Protein AF-A0A6G1S905-F1 (afdb_monomer)

Structure (mmCIF, N/CA/C/O backbone):
data_AF-A0A6G1S905-F1
#
_entry.id   AF-A0A6G1S905-F1
#
loop_
_atom_site.group_PDB
_atom_site.id
_atom_site.type_symbol
_atom_site.label_atom_id
_atom_site.label_alt_id
_atom_site.label_comp_id
_atom_site.label_asym_id
_atom_site.label_entity_id
_atom_site.label_seq_id
_atom_site.pdbx_PDB_ins_code
_atom_site.Cartn_x
_atom_site.Cartn_y
_atom_site.Cartn_z
_atom_site.occupancy
_atom_site.B_iso_or_equiv
_atom_site.auth_seq_id
_atom_site.auth_comp_id
_atom_site.auth_asym_id
_atom_site.auth_atom_id
_atom_site.pdbx_PDB_model_num
ATOM 1 N N . PHE A 1 1 ? -2.932 -5.541 2.400 1.00 97.94 1 PHE A N 1
ATOM 2 C CA . PHE A 1 1 ? -4.132 -4.763 2.769 1.00 97.94 1 PHE A CA 1
ATOM 3 C C . PHE A 1 1 ? -4.390 -4.949 4.250 1.00 97.94 1 PHE A C 1
ATOM 5 O O . PHE A 1 1 ? -4.422 -6.090 4.700 1.00 97.94 1 PHE A O 1
ATOM 12 N N . VAL A 1 2 ? -4.518 -3.856 4.992 1.00 98.56 2 VAL A N 1
ATOM 13 C CA . VAL A 1 2 ? -4.808 -3.850 6.430 1.00 98.56 2 VAL A CA 1
ATOM 14 C C . VAL A 1 2 ? -6.049 -2.990 6.653 1.00 98.56 2 VAL A C 1
ATOM 16 O O . VAL A 1 2 ? -6.089 -1.837 6.231 1.00 98.56 2 VAL A O 1
ATOM 19 N N . GLU A 1 3 ? -7.093 -3.571 7.242 1.00 98.75 3 GLU A N 1
ATOM 20 C CA . GLU A 1 3 ? -8.340 -2.846 7.512 1.00 98.75 3 GLU A CA 1
ATOM 21 C C . GLU A 1 3 ? -8.139 -1.809 8.626 1.00 98.75 3 GLU A C 1
ATOM 23 O O . GLU A 1 3 ? -7.194 -1.907 9.420 1.00 98.75 3 GLU A O 1
ATOM 28 N N . SER A 1 4 ? -9.027 -0.813 8.663 1.00 98.75 4 SER A N 1
ATOM 29 C CA . SER A 1 4 ? -9.019 0.203 9.714 1.00 98.75 4 SER A CA 1
ATOM 30 C C . SER A 1 4 ? -9.188 -0.424 11.105 1.00 98.75 4 SER A C 1
ATOM 32 O O . SER A 1 4 ? -9.909 -1.403 11.280 1.00 98.75 4 SER A O 1
ATOM 34 N N . GLN A 1 5 ? -8.552 0.145 12.124 1.00 98.56 5 GLN A N 1
ATOM 35 C CA . GLN A 1 5 ? -8.761 -0.249 13.521 1.00 98.56 5 GLN A CA 1
ATOM 36 C C . GLN A 1 5 ? -9.986 0.444 14.142 1.00 98.56 5 GLN A C 1
ATOM 38 O O . GLN A 1 5 ? -10.398 0.060 15.234 1.00 98.56 5 GLN A O 1
ATOM 43 N N . ASN A 1 6 ? -10.555 1.453 13.469 1.00 98.12 6 ASN A N 1
ATOM 44 C CA . ASN A 1 6 ? -11.699 2.229 13.949 1.00 98.12 6 ASN A CA 1
ATOM 45 C C . ASN A 1 6 ? -13.041 1.716 13.383 1.00 98.12 6 ASN A C 1
ATOM 47 O O . ASN A 1 6 ? -13.730 0.949 14.052 1.00 98.12 6 ASN A O 1
ATOM 51 N N . ASP A 1 7 ? -13.421 2.098 12.159 1.00 98.12 7 ASP A N 1
ATOM 52 C CA . ASP A 1 7 ? -14.642 1.629 11.485 1.00 98.12 7 ASP A CA 1
ATOM 53 C C . ASP A 1 7 ? -14.338 1.299 10.009 1.00 98.12 7 ASP A C 1
ATOM 55 O O . ASP A 1 7 ? -14.577 2.125 9.125 1.00 98.12 7 ASP A O 1
ATOM 59 N N . PRO A 1 8 ? -13.835 0.085 9.694 1.00 98.12 8 PRO A N 1
ATOM 60 C CA . PRO A 1 8 ? -13.488 -0.322 8.327 1.00 98.12 8 PRO A CA 1
ATOM 61 C C . PRO A 1 8 ? -14.580 -0.081 7.287 1.00 98.1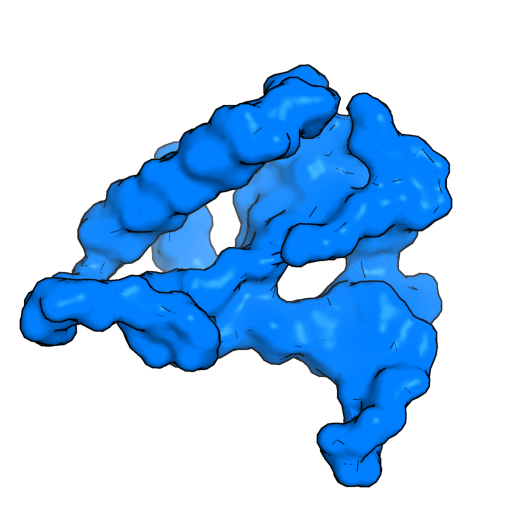2 8 PRO A C 1
ATOM 63 O O . PRO A 1 8 ? -14.274 0.172 6.124 1.00 98.12 8 PRO A O 1
ATOM 66 N N . ALA A 1 9 ? -15.853 -0.177 7.680 1.00 98.06 9 ALA A N 1
ATOM 67 C CA . ALA A 1 9 ? -16.972 -0.027 6.761 1.00 98.06 9 ALA A CA 1
ATOM 68 C C . ALA A 1 9 ? -17.172 1.426 6.307 1.00 98.06 9 ALA A C 1
ATOM 70 O O . ALA A 1 9 ? -17.716 1.640 5.226 1.00 98.06 9 ALA A O 1
ATOM 71 N N . LYS A 1 10 ? -16.726 2.414 7.094 1.00 98.06 10 LYS A N 1
ATOM 72 C CA . LYS A 1 10 ? -16.890 3.848 6.794 1.00 98.06 10 LYS A CA 1
ATOM 73 C C . LYS A 1 10 ? -15.577 4.569 6.522 1.00 98.06 10 LYS A C 1
ATOM 75 O O . LYS A 1 10 ? -15.567 5.543 5.773 1.00 98.06 10 LYS A O 1
ATOM 80 N N . ASP A 1 11 ? -14.491 4.092 7.112 1.00 98.75 11 ASP A N 1
ATOM 81 C CA . ASP A 1 11 ? -13.173 4.695 6.983 1.00 98.75 11 ASP A CA 1
ATOM 82 C C . ASP A 1 11 ? -12.647 4.566 5.542 1.00 98.75 11 ASP A C 1
ATOM 84 O O . ASP A 1 11 ? -12.963 3.597 4.839 1.00 98.75 11 ASP A O 1
ATOM 88 N N . PRO A 1 12 ? -11.855 5.534 5.058 1.00 98.81 12 PRO A N 1
ATOM 89 C CA . PRO A 1 12 ? -11.406 5.563 3.672 1.00 98.81 12 PRO A CA 1
ATOM 90 C C . PRO A 1 12 ? -10.544 4.356 3.299 1.00 98.81 12 PRO A C 1
ATOM 92 O O . PRO A 1 12 ? -9.893 3.746 4.149 1.00 98.81 12 PRO A O 1
ATOM 95 N N . VAL A 1 13 ? -10.495 4.042 2.005 1.00 98.88 13 VAL A N 1
ATOM 96 C CA . VAL A 1 13 ? -9.433 3.213 1.429 1.00 98.88 13 VAL A CA 1
ATOM 97 C C . VAL A 1 13 ? -8.285 4.125 1.019 1.00 98.88 13 VAL A C 1
ATOM 99 O O . VAL A 1 13 ? -8.480 5.096 0.290 1.00 98.88 13 VAL A O 1
ATOM 102 N N . VAL A 1 14 ? -7.079 3.804 1.469 1.00 98.81 14 VAL A N 1
ATOM 103 C CA . VAL A 1 14 ? -5.852 4.523 1.123 1.00 98.81 14 VAL A CA 1
ATOM 104 C C . VAL A 1 14 ? -4.938 3.560 0.377 1.00 98.81 14 VAL A C 1
ATOM 106 O O . VAL A 1 14 ? -4.507 2.559 0.946 1.00 98.81 14 VAL A O 1
ATOM 109 N N . LEU A 1 15 ? -4.661 3.833 -0.897 1.00 98.81 15 LEU A N 1
ATOM 110 C CA . LEU A 1 15 ? -3.598 3.150 -1.638 1.00 98.81 15 LEU A CA 1
ATOM 111 C C . LEU A 1 15 ? -2.260 3.774 -1.244 1.00 98.81 15 LEU A C 1
ATOM 113 O O . LEU A 1 15 ? -2.140 4.988 -1.337 1.00 98.81 15 LEU A O 1
ATOM 117 N N . TRP A 1 16 ? -1.279 2.952 -0.876 1.00 98.88 16 TRP A N 1
ATOM 118 C CA . TRP A 1 16 ? 0.098 3.368 -0.618 1.00 98.88 16 TRP A CA 1
ATOM 119 C C . TRP A 1 16 ? 1.064 2.733 -1.622 1.00 98.88 16 TRP A C 1
ATOM 121 O O . TRP A 1 16 ? 1.082 1.504 -1.774 1.00 98.88 16 TRP A O 1
ATOM 131 N N . LEU A 1 17 ? 1.881 3.576 -2.260 1.00 98.62 17 LEU A N 1
ATOM 132 C CA . LEU A 1 17 ? 2.969 3.187 -3.160 1.00 98.62 17 LEU A CA 1
ATOM 133 C C . LEU A 1 17 ? 4.309 3.770 -2.684 1.00 98.62 17 LEU A C 1
ATOM 135 O O . LEU A 1 17 ? 4.457 4.989 -2.600 1.00 98.62 17 LEU A O 1
ATOM 139 N N . ASN A 1 18 ? 5.309 2.924 -2.437 1.00 98.69 18 ASN A N 1
ATOM 140 C CA . ASN A 1 18 ? 6.701 3.381 -2.387 1.00 98.69 18 ASN A CA 1
ATOM 141 C C . ASN A 1 18 ? 7.237 3.596 -3.821 1.00 98.69 18 ASN A C 1
ATOM 143 O O . ASN A 1 18 ? 6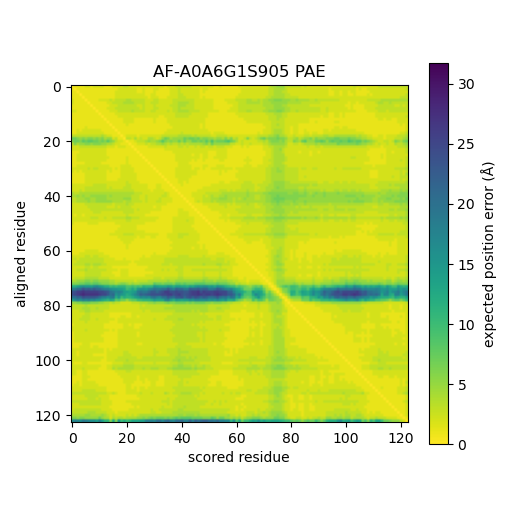.671 3.108 -4.800 1.00 98.69 18 ASN A O 1
ATOM 147 N N . GLY A 1 19 ? 8.310 4.380 -3.945 1.00 96.56 19 GLY A N 1
ATOM 148 C CA . GLY A 1 19 ? 8.899 4.774 -5.227 1.00 96.56 19 GLY A CA 1
ATOM 149 C C . GLY A 1 19 ? 10.023 3.854 -5.725 1.00 96.56 19 GLY A C 1
ATOM 150 O O . GLY A 1 19 ? 9.841 2.660 -5.944 1.00 96.56 19 GLY A O 1
ATOM 151 N N . GLY A 1 20 ? 11.208 4.435 -5.939 1.00 95.50 20 GLY A N 1
ATOM 152 C CA . GLY A 1 20 ? 12.400 3.756 -6.459 1.00 95.50 20 GLY A CA 1
ATOM 153 C C . GLY A 1 20 ? 12.949 4.449 -7.714 1.00 95.50 20 GLY A C 1
ATOM 154 O O . GLY A 1 20 ? 13.815 5.311 -7.558 1.00 95.50 20 GLY A O 1
ATOM 155 N N . PRO A 1 21 ? 12.453 4.151 -8.931 1.00 90.25 21 PRO A N 1
ATOM 156 C CA . PRO A 1 21 ? 11.438 3.147 -9.264 1.00 90.25 21 PRO A CA 1
ATOM 157 C C . PRO A 1 21 ? 11.900 1.716 -8.950 1.00 90.25 21 PRO A C 1
ATOM 159 O O . PRO A 1 21 ? 13.073 1.394 -9.122 1.00 90.25 21 PRO A O 1
ATOM 162 N N . GLY A 1 22 ? 10.986 0.864 -8.474 1.00 92.38 22 GLY A N 1
ATOM 163 C CA . GLY A 1 22 ? 11.271 -0.548 -8.188 1.00 92.38 22 GLY A CA 1
ATOM 164 C C . GLY A 1 22 ? 11.409 -0.931 -6.705 1.00 92.38 22 GLY A C 1
ATOM 165 O O . GLY A 1 22 ? 11.796 -2.062 -6.408 1.00 92.38 22 GLY A O 1
ATOM 166 N N . CYS A 1 23 ? 11.112 -0.025 -5.768 1.00 96.19 23 CYS A N 1
ATOM 167 C CA . CYS A 1 23 ? 11.124 -0.330 -4.335 1.00 96.19 23 CYS A CA 1
ATOM 168 C C . CYS A 1 23 ? 9.771 -0.888 -3.875 1.00 96.19 23 CYS A C 1
ATOM 170 O O . CYS A 1 23 ? 8.712 -0.450 -4.315 1.00 96.19 23 CYS A O 1
ATOM 172 N N . SER A 1 24 ? 9.804 -1.852 -2.957 1.00 98.31 24 SER A N 1
ATOM 173 C CA . SER A 1 24 ? 8.596 -2.492 -2.438 1.00 98.31 24 SER A CA 1
ATOM 174 C C . SER A 1 24 ? 7.800 -1.584 -1.505 1.00 98.31 24 SER A C 1
ATOM 176 O O . SER A 1 24 ? 8.342 -1.019 -0.559 1.00 98.31 24 SER A O 1
ATOM 178 N N . SER A 1 25 ? 6.479 -1.553 -1.697 1.00 98.69 25 SER A N 1
ATOM 179 C CA . SER A 1 25 ? 5.548 -0.910 -0.763 1.00 98.69 25 SER A CA 1
ATOM 180 C C . SER A 1 25 ? 5.395 -1.646 0.573 1.00 98.69 25 SER A C 1
ATOM 182 O O . SER A 1 25 ? 4.734 -1.145 1.482 1.00 98.69 25 SER A O 1
ATOM 184 N N . LEU A 1 26 ? 5.975 -2.844 0.718 1.00 98.56 26 LEU A N 1
ATOM 185 C CA . LEU A 1 26 ? 6.078 -3.506 2.018 1.00 98.56 26 LEU A CA 1
ATOM 186 C C . LEU A 1 26 ? 7.113 -2.836 2.923 1.00 98.56 26 LEU A C 1
ATOM 188 O O . LEU A 1 26 ? 7.027 -3.024 4.134 1.00 98.56 26 LEU A O 1
ATOM 192 N N . ASP A 1 27 ? 8.022 -2.027 2.375 1.00 98.12 27 ASP A N 1
ATOM 193 C CA . ASP A 1 27 ? 8.857 -1.149 3.196 1.00 98.12 27 ASP A CA 1
ATOM 194 C C . ASP A 1 27 ? 7.957 -0.177 3.977 1.00 98.12 27 ASP A C 1
ATOM 196 O O . ASP A 1 27 ? 7.908 -0.232 5.206 1.00 98.12 27 ASP A O 1
ATOM 200 N N . GLY A 1 28 ? 7.052 0.528 3.288 1.00 98.50 28 GLY A N 1
ATOM 201 C CA . GLY A 1 28 ? 6.048 1.372 3.939 1.00 98.50 28 GLY A CA 1
ATOM 202 C C . GLY A 1 28 ? 5.158 0.652 4.955 1.00 98.50 28 GLY A C 1
ATOM 203 O O . GLY A 1 28 ? 4.742 1.238 5.959 1.00 98.50 28 GLY A O 1
ATOM 204 N N . LEU A 1 29 ? 4.889 -0.641 4.752 1.00 98.69 29 LEU A N 1
ATOM 205 C CA . LEU A 1 29 ? 4.156 -1.454 5.724 1.00 98.69 29 LEU A CA 1
ATOM 206 C C . LEU A 1 29 ? 4.990 -1.741 6.982 1.00 98.69 29 LEU A C 1
ATOM 208 O O . LEU A 1 29 ? 4.466 -1.627 8.088 1.00 98.69 29 LEU A O 1
ATOM 212 N N . PHE A 1 30 ? 6.244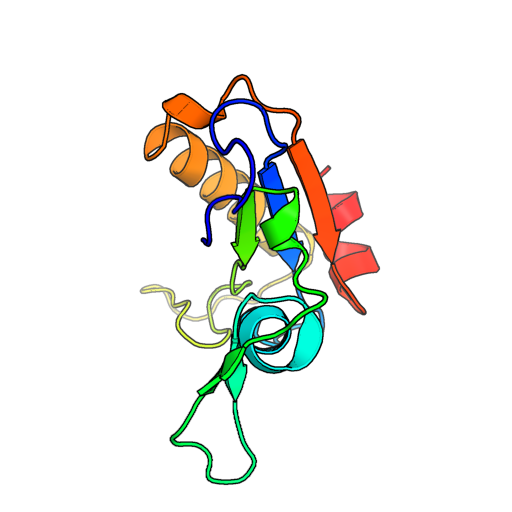 -2.159 6.831 1.00 98.50 30 PHE A N 1
ATOM 213 C CA . PHE A 1 30 ? 7.033 -2.738 7.922 1.00 98.50 30 PHE A CA 1
ATOM 214 C C . PHE A 1 30 ? 8.037 -1.784 8.568 1.00 98.50 30 PHE A C 1
ATOM 216 O O . PHE A 1 30 ? 8.580 -2.116 9.624 1.00 98.50 30 PHE A O 1
ATOM 223 N N . THR A 1 31 ? 8.298 -0.624 7.976 1.00 97.69 31 THR A N 1
ATOM 224 C CA . THR A 1 31 ? 9.287 0.336 8.488 1.00 97.69 31 THR A CA 1
ATOM 225 C C . THR A 1 31 ? 8.703 1.737 8.671 1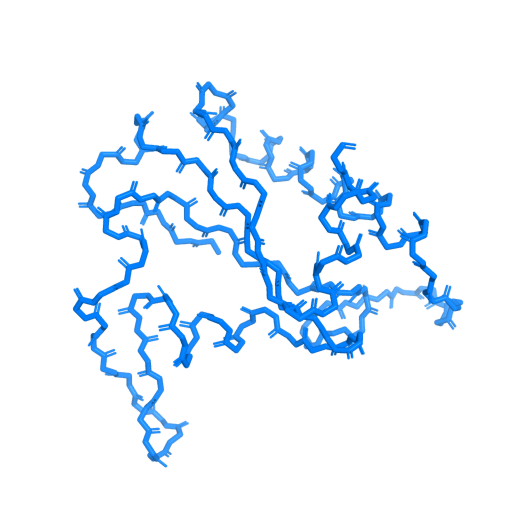.00 97.69 31 THR A C 1
ATOM 227 O O . THR A 1 31 ? 9.201 2.489 9.506 1.00 97.69 31 THR A O 1
ATOM 230 N N . GLU A 1 32 ? 7.580 2.052 8.015 1.00 98.38 32 GLU A N 1
ATOM 231 C CA . GLU A 1 32 ? 6.972 3.387 8.047 1.00 98.38 32 GLU A CA 1
ATOM 232 C C . GLU A 1 32 ? 5.611 3.407 8.777 1.00 98.38 32 GLU A C 1
ATOM 234 O O . GLU A 1 32 ? 5.546 3.558 10.001 1.00 98.38 32 GLU A O 1
ATOM 239 N N . LEU A 1 33 ? 4.505 3.248 8.040 1.00 98.69 33 LEU A N 1
ATOM 240 C CA . LEU A 1 33 ? 3.144 3.612 8.463 1.00 98.69 33 LEU A CA 1
ATOM 241 C C . LEU A 1 33 ? 2.204 2.425 8.704 1.00 98.69 33 LEU A C 1
ATOM 243 O O . LEU A 1 33 ? 1.051 2.616 9.113 1.00 98.69 33 LEU A O 1
ATOM 247 N N . GLY A 1 34 ? 2.657 1.194 8.473 1.00 98.69 34 GLY A N 1
ATOM 248 C CA . GLY A 1 34 ? 1.864 0.002 8.764 1.00 98.69 34 GLY A CA 1
ATOM 249 C C . GLY A 1 34 ? 1.684 -0.281 10.263 1.00 98.69 34 GLY A C 1
ATOM 250 O O . GLY A 1 34 ? 2.334 0.345 11.102 1.00 98.69 34 GLY A O 1
ATOM 251 N N . PRO A 1 35 ? 0.763 -1.197 10.620 1.00 98.56 35 PRO A N 1
ATOM 252 C CA . PRO A 1 35 ? 0.378 -1.479 12.009 1.00 98.56 35 PRO A CA 1
ATOM 253 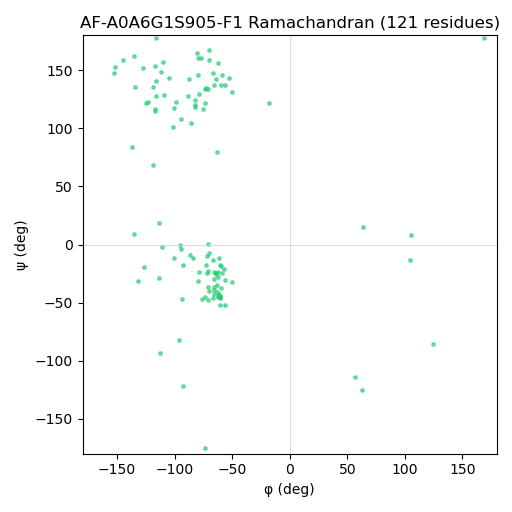C C . PRO A 1 35 ? 1.494 -2.095 12.846 1.00 98.56 35 PRO A C 1
ATOM 255 O O . PRO A 1 35 ? 1.471 -1.993 14.072 1.00 98.56 35 PRO A O 1
ATOM 258 N N . PHE A 1 36 ? 2.456 -2.743 12.192 1.00 98.44 36 PHE A N 1
ATOM 259 C CA . PHE A 1 36 ? 3.561 -3.424 12.838 1.00 98.44 36 PHE A CA 1
ATOM 260 C C . PHE A 1 36 ? 4.865 -3.076 12.141 1.00 98.44 36 PHE A C 1
ATOM 262 O O . PHE A 1 36 ? 4.930 -3.122 10.916 1.00 98.44 36 PHE A O 1
ATOM 269 N N . GLN A 1 37 ? 5.896 -2.792 12.929 1.00 98.19 37 GLN A N 1
ATOM 270 C CA . GLN A 1 37 ? 7.247 -2.574 12.434 1.00 98.19 37 GLN A CA 1
ATOM 271 C C . GLN A 1 37 ? 8.138 -3.774 12.735 1.00 98.19 37 GLN A C 1
ATOM 273 O O . GLN A 1 37 ? 8.019 -4.384 13.801 1.00 98.19 37 GLN A O 1
ATOM 278 N N . VAL A 1 38 ? 9.037 -4.099 11.809 1.00 97.88 38 VAL A N 1
ATOM 279 C CA . VAL A 1 38 ? 10.061 -5.131 12.017 1.00 97.88 38 VAL A CA 1
ATOM 280 C C . VAL A 1 38 ? 11.103 -4.617 13.014 1.00 97.88 38 VAL A C 1
ATOM 282 O O . VAL A 1 38 ? 11.545 -3.473 12.931 1.00 97.88 38 VAL A O 1
ATOM 285 N N . ASN A 1 39 ? 11.463 -5.447 13.993 1.00 97.88 39 ASN A N 1
ATOM 286 C CA . ASN A 1 39 ? 12.546 -5.154 14.931 1.00 97.88 39 ASN A CA 1
ATOM 287 C C . ASN A 1 39 ? 13.919 -5.462 14.314 1.00 97.88 39 ASN A C 1
ATOM 289 O O . ASN A 1 39 ? 14.024 -6.218 13.350 1.00 97.88 39 ASN A O 1
ATOM 293 N N . ASP A 1 40 ? 14.985 -4.950 14.933 1.00 96.56 40 ASP A N 1
ATOM 294 C CA . ASP A 1 40 ? 16.375 -5.118 14.472 1.00 96.56 40 ASP A CA 1
ATOM 295 C C . ASP A 1 40 ? 16.817 -6.588 14.340 1.00 96.56 40 ASP A C 1
ATOM 297 O O . ASP A 1 40 ? 17.765 -6.899 13.621 1.00 96.56 40 ASP A O 1
ATOM 301 N N . ASP A 1 41 ? 16.132 -7.516 15.017 1.00 97.12 41 ASP A N 1
ATOM 302 C CA . ASP A 1 41 ? 16.384 -8.955 14.901 1.00 97.12 41 ASP A CA 1
ATOM 303 C C . ASP A 1 41 ? 15.916 -9.566 13.566 1.00 97.12 41 ASP A C 1
ATOM 305 O O . ASP A 1 41 ? 16.219 -10.732 13.291 1.00 97.12 41 ASP A O 1
ATOM 309 N N . GLY A 1 42 ? 15.167 -8.805 12.756 1.00 96.31 42 GLY A N 1
ATOM 310 C CA . GLY A 1 42 ? 14.583 -9.229 11.484 1.00 96.31 42 GLY A CA 1
ATOM 311 C C . GLY A 1 42 ? 13.554 -10.357 11.611 1.00 96.31 42 GLY A C 1
ATOM 312 O O . GLY A 1 42 ? 13.252 -11.024 10.623 1.00 96.31 42 GLY A O 1
ATOM 313 N N . LYS A 1 43 ? 13.063 -10.634 12.825 1.00 96.75 43 LYS A N 1
ATOM 314 C CA . LYS A 1 43 ? 12.249 -11.817 13.154 1.00 96.75 43 LYS A CA 1
ATOM 315 C C . LYS A 1 43 ? 10.992 -11.482 13.938 1.00 96.75 43 LYS A C 1
ATOM 317 O O . LYS A 1 43 ? 10.000 -12.199 13.814 1.00 96.75 43 LYS A O 1
ATOM 322 N N . THR A 1 44 ? 11.030 -10.446 14.767 1.00 98.06 44 THR A N 1
ATOM 323 C CA . THR A 1 44 ? 9.901 -10.035 15.598 1.00 98.06 44 THR A CA 1
ATOM 324 C C . THR A 1 44 ? 9.303 -8.722 15.114 1.00 98.06 44 THR A C 1
ATOM 326 O O . THR A 1 44 ? 9.941 -7.931 14.419 1.00 98.06 44 THR A O 1
ATOM 329 N N . LEU A 1 45 ? 8.038 -8.510 15.478 1.00 98.31 45 LEU A N 1
ATOM 330 C CA . LEU A 1 45 ? 7.277 -7.318 15.137 1.00 98.31 45 LEU A CA 1
ATOM 331 C C . LEU A 1 45 ? 6.905 -6.554 16.408 1.00 98.31 45 LEU A C 1
ATOM 333 O O . LEU A 1 45 ? 6.518 -7.162 17.409 1.00 98.31 45 LEU A O 1
ATOM 337 N N . LYS A 1 46 ? 6.964 -5.224 16.351 1.00 97.94 46 LYS A N 1
ATOM 338 C CA . LYS A 1 46 ? 6.418 -4.322 17.375 1.00 97.94 46 LYS A CA 1
ATOM 339 C C . LYS A 1 46 ? 5.221 -3.555 16.826 1.00 97.94 46 LYS A C 1
ATOM 341 O O . LYS A 1 46 ? 5.162 -3.266 15.635 1.00 97.94 46 LYS A O 1
ATOM 346 N N . LEU A 1 47 ? 4.265 -3.224 17.690 1.00 98.38 47 LEU A N 1
ATOM 347 C CA . LEU A 1 47 ? 3.117 -2.399 17.316 1.00 98.38 47 LEU A CA 1
ATOM 348 C C . LEU A 1 47 ? 3.578 -0.976 16.964 1.00 98.38 47 LEU A C 1
ATOM 350 O O . LEU A 1 47 ? 4.386 -0.392 17.683 1.00 98.38 47 LEU A O 1
ATOM 354 N N . ASN A 1 48 ? 3.026 -0.410 15.892 1.00 98.44 48 ASN A N 1
ATOM 355 C CA . ASN A 1 48 ? 3.196 0.995 15.540 1.00 98.4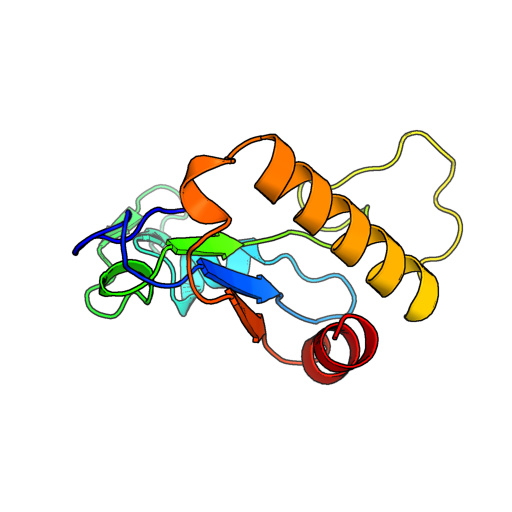4 48 ASN A CA 1
ATOM 356 C C . ASN A 1 48 ? 2.031 1.827 16.098 1.00 98.44 48 ASN A C 1
ATOM 358 O O . ASN A 1 48 ? 0.907 1.785 15.587 1.00 98.44 48 ASN A O 1
ATOM 362 N N . GLU A 1 49 ? 2.298 2.624 17.133 1.00 98.19 49 GLU A N 1
ATOM 363 C CA . GLU A 1 49 ? 1.290 3.497 17.747 1.00 98.19 49 GLU A CA 1
ATOM 364 C C . GLU A 1 49 ? 0.809 4.626 16.820 1.00 98.19 49 GLU A C 1
ATOM 366 O O . GLU A 1 49 ? -0.233 5.226 17.085 1.00 98.19 49 GLU A O 1
ATOM 371 N N . PHE A 1 50 ? 1.498 4.883 15.711 1.00 98.19 50 PHE A N 1
ATOM 372 C CA . PHE A 1 50 ? 1.159 5.932 14.747 1.00 98.19 50 PHE A CA 1
ATOM 373 C C . PHE A 1 50 ? 0.726 5.370 13.392 1.00 98.19 50 PHE A C 1
ATOM 375 O O . PHE A 1 50 ? 0.723 6.092 12.395 1.00 98.19 50 PHE A O 1
ATOM 382 N N . SER A 1 51 ? 0.348 4.089 13.340 1.00 98.69 51 SER A N 1
ATOM 383 C CA . SER A 1 51 ? -0.056 3.481 12.078 1.00 98.69 51 SER A CA 1
ATOM 384 C C . SER A 1 51 ? -1.250 4.192 11.451 1.00 98.69 51 SER A C 1
ATOM 386 O O . SER A 1 51 ? -2.255 4.476 12.108 1.00 98.69 51 SER A O 1
ATOM 388 N N . TRP A 1 52 ? -1.172 4.398 10.139 1.00 98.75 52 TRP A N 1
ATOM 389 C CA . TRP A 1 52 ? -2.255 4.991 9.362 1.00 98.75 52 TRP A CA 1
ATOM 390 C C . TRP A 1 52 ? -3.512 4.128 9.359 1.00 98.75 52 TRP A C 1
ATOM 392 O O . TRP A 1 52 ? -4.618 4.660 9.259 1.00 98.75 52 TRP A O 1
ATOM 402 N N . ASN A 1 53 ? -3.379 2.809 9.556 1.00 98.75 53 ASN A N 1
ATOM 403 C CA . ASN A 1 53 ? -4.552 1.950 9.627 1.00 98.75 53 ASN A CA 1
ATOM 404 C C . ASN A 1 53 ? -5.375 2.159 10.909 1.00 98.75 53 ASN A C 1
ATOM 406 O O . ASN A 1 53 ? -6.409 1.528 11.067 1.00 98.75 53 ASN A O 1
ATOM 410 N N . LYS A 1 54 ? -4.986 3.065 11.815 1.00 98.75 54 LYS A N 1
ATOM 411 C CA . LYS A 1 54 ? -5.865 3.492 12.911 1.00 98.75 54 LYS A CA 1
ATOM 412 C C . LYS A 1 54 ? -7.143 4.181 12.424 1.00 98.75 54 LYS A C 1
ATOM 414 O O . LYS A 1 54 ? -8.140 4.127 13.133 1.00 98.75 54 LYS A O 1
ATOM 419 N N . LEU A 1 55 ? -7.110 4.818 11.249 1.00 98.56 55 LEU A N 1
ATOM 420 C CA . LEU A 1 55 ? -8.218 5.621 10.710 1.00 98.56 55 LEU A CA 1
ATOM 421 C C . LEU A 1 55 ? -8.502 5.347 9.222 1.00 98.56 55 LEU A C 1
ATOM 423 O O . LEU A 1 55 ? -9.252 6.091 8.594 1.00 98.56 55 LEU A O 1
ATOM 427 N N . ALA A 1 56 ? -7.881 4.324 8.631 1.00 98.81 56 ALA A N 1
ATOM 428 C CA . ALA A 1 56 ? -8.009 4.019 7.211 1.00 98.81 56 ALA A CA 1
ATOM 429 C C . ALA A 1 56 ? -7.809 2.531 6.912 1.00 98.81 56 ALA A C 1
ATOM 431 O O . ALA A 1 56 ? -7.070 1.820 7.588 1.00 98.81 56 ALA A O 1
ATOM 432 N N . ASN A 1 57 ? -8.425 2.070 5.832 1.00 98.88 57 ASN A N 1
ATOM 433 C CA . ASN A 1 57 ? -8.143 0.784 5.219 1.00 98.88 57 ASN A CA 1
ATOM 434 C C . ASN A 1 57 ? -6.960 0.949 4.249 1.00 98.88 57 ASN A C 1
ATOM 436 O O . ASN A 1 57 ? -7.129 1.508 3.166 1.00 98.88 57 ASN A O 1
ATOM 440 N N . VAL A 1 58 ? -5.762 0.486 4.613 1.00 98.88 58 VAL A N 1
ATOM 441 C CA . VAL A 1 58 ? -4.537 0.768 3.842 1.00 98.88 58 VAL A CA 1
ATOM 442 C C . VAL A 1 58 ? -4.171 -0.400 2.922 1.00 98.88 58 VAL A C 1
ATOM 444 O O . VAL A 1 58 ? -3.964 -1.544 3.350 1.00 98.88 58 VAL A O 1
ATOM 447 N N . LEU A 1 59 ? -4.081 -0.116 1.625 1.00 98.81 59 LEU A N 1
ATOM 448 C CA . LEU A 1 59 ? -3.639 -1.026 0.577 1.00 98.81 59 LEU A CA 1
ATOM 449 C C . LEU A 1 59 ? -2.190 -0.709 0.195 1.00 98.81 59 LEU A C 1
ATOM 451 O O . LEU A 1 59 ? -1.939 0.207 -0.574 1.00 98.81 59 LEU A O 1
ATOM 455 N N . PHE A 1 60 ? -1.253 -1.505 0.700 1.00 98.81 60 PHE A N 1
ATOM 456 C CA . PHE A 1 60 ? 0.135 -1.518 0.235 1.00 98.81 60 PHE A CA 1
ATOM 457 C C . PHE A 1 60 ? 0.226 -2.387 -1.020 1.00 98.81 60 PHE A C 1
ATOM 459 O O . PHE A 1 6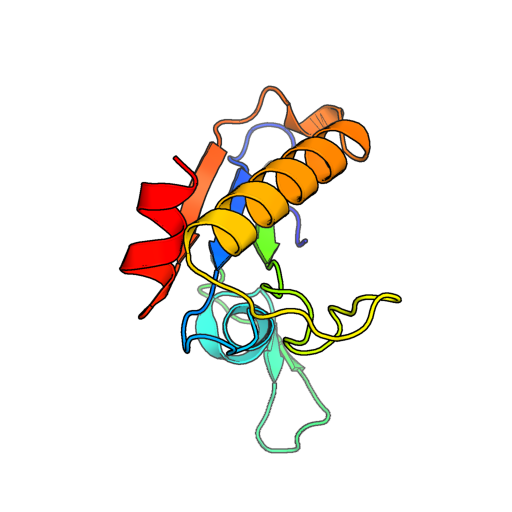0 ? -0.104 -3.577 -0.953 1.00 98.81 60 PHE A O 1
ATOM 466 N N . LEU A 1 61 ? 0.624 -1.797 -2.147 1.00 98.69 61 LEU A N 1
ATOM 467 C CA . LEU A 1 61 ? 0.743 -2.487 -3.432 1.00 98.69 61 LEU A CA 1
ATOM 468 C C . LEU A 1 61 ? 2.202 -2.482 -3.894 1.00 98.69 61 LEU A C 1
ATOM 470 O O . LEU A 1 61 ? 2.763 -1.421 -4.150 1.00 98.69 61 LEU A O 1
ATOM 474 N N . GLU A 1 62 ? 2.817 -3.658 -4.004 1.00 98.38 62 GLU A N 1
ATOM 475 C CA . GLU A 1 62 ? 4.137 -3.802 -4.627 1.00 98.38 62 GLU A CA 1
ATOM 476 C C . GLU A 1 62 ? 3.993 -3.686 -6.148 1.00 98.38 62 GLU A C 1
ATOM 478 O O . GLU A 1 62 ? 3.298 -4.490 -6.771 1.00 98.38 62 GLU A O 1
ATOM 483 N N . SER A 1 63 ? 4.602 -2.662 -6.737 1.00 96.75 63 SER A N 1
ATOM 484 C CA . SER A 1 63 ? 4.452 -2.316 -8.151 1.00 96.75 63 SER A CA 1
ATOM 485 C C . SER A 1 63 ? 5.705 -1.602 -8.664 1.00 96.75 63 SER A C 1
ATOM 487 O O . SER A 1 63 ? 6.320 -0.871 -7.881 1.00 96.75 63 SER A O 1
ATOM 489 N N . PRO A 1 64 ? 6.086 -1.768 -9.946 1.00 95.44 64 PRO A N 1
ATOM 490 C CA . PRO A 1 64 ? 5.468 -2.634 -10.968 1.00 95.44 64 PRO A CA 1
ATOM 491 C C . PRO A 1 64 ? 5.753 -4.132 -10.753 1.00 95.44 64 PRO A C 1
ATOM 493 O O . PRO A 1 64 ? 6.341 -4.532 -9.743 1.00 95.44 64 PRO A O 1
ATOM 496 N N . ALA A 1 65 ? 5.324 -4.989 -11.689 1.00 93.94 65 ALA A N 1
ATOM 497 C CA . ALA A 1 65 ? 5.746 -6.390 -11.699 1.00 93.94 65 ALA A CA 1
ATOM 498 C C . ALA A 1 65 ? 7.283 -6.472 -11.597 1.00 93.94 65 ALA A C 1
ATOM 500 O O . ALA A 1 65 ? 7.987 -5.742 -12.294 1.00 93.94 65 ALA A O 1
ATOM 501 N N . GLY A 1 66 ? 7.787 -7.313 -10.689 1.00 92.31 66 GLY A N 1
ATOM 502 C CA . GLY A 1 66 ? 9.213 -7.472 -10.354 1.00 92.31 66 GLY A CA 1
ATOM 503 C C . GLY A 1 66 ? 9.653 -6.853 -9.061 1.00 92.31 66 GLY A C 1
ATOM 504 O O . GLY A 1 66 ? 10.721 -7.189 -8.551 1.00 92.31 66 GLY A O 1
ATOM 505 N N . VAL A 1 67 ? 8.807 -6.007 -8.496 1.00 95.69 67 VAL A N 1
ATOM 506 C CA . VAL A 1 67 ? 9.026 -5.452 -7.176 1.00 95.69 67 VAL A CA 1
ATOM 507 C C . VAL A 1 67 ? 8.555 -6.438 -6.115 1.00 95.69 67 VAL A C 1
ATOM 509 O O . VAL A 1 67 ? 7.378 -6.795 -6.062 1.00 95.69 67 VAL A O 1
ATOM 512 N N . GLY A 1 68 ? 9.483 -6.853 -5.251 1.00 96.62 68 GLY A N 1
ATOM 513 C CA . GLY A 1 68 ? 9.203 -7.727 -4.113 1.00 96.62 68 GLY A CA 1
ATOM 514 C C . GLY A 1 68 ? 8.555 -9.045 -4.531 1.00 96.62 68 GLY A C 1
ATOM 515 O O . GLY A 1 68 ? 9.199 -9.860 -5.192 1.00 96.62 68 GLY A O 1
ATOM 516 N N . TYR A 1 69 ? 7.297 -9.267 -4.143 1.00 97.12 69 TYR A N 1
ATOM 517 C CA . TYR A 1 69 ? 6.560 -10.485 -4.497 1.00 97.12 69 TYR A CA 1
ATOM 518 C C . TYR A 1 69 ? 5.689 -10.357 -5.756 1.00 97.12 69 TYR A C 1
ATOM 520 O O . TYR A 1 69 ? 5.092 -11.351 -6.183 1.00 97.12 69 TYR A O 1
ATOM 528 N N . SER A 1 70 ? 5.606 -9.177 -6.373 1.00 95.69 70 SER A N 1
ATOM 529 C CA . SER A 1 70 ? 4.915 -8.997 -7.652 1.00 95.69 70 SER A CA 1
ATOM 530 C C . SER A 1 70 ? 5.739 -9.594 -8.794 1.00 95.69 70 SER A C 1
ATOM 532 O O . SER A 1 70 ? 6.938 -9.355 -8.897 1.00 95.69 70 SER A O 1
ATOM 534 N N . TYR A 1 71 ? 5.107 -10.361 -9.686 1.00 93.25 71 TYR A N 1
ATOM 535 C CA . TYR A 1 71 ? 5.790 -11.036 -10.794 1.00 93.25 71 TYR A CA 1
ATOM 536 C C . TYR A 1 71 ? 4.921 -11.099 -12.054 1.00 93.25 71 TYR A C 1
ATOM 538 O O . TYR A 1 71 ? 3.693 -11.045 -11.986 1.00 93.25 71 TYR A O 1
ATOM 546 N N . THR A 1 72 ? 5.571 -11.272 -13.204 1.00 89.38 72 THR A N 1
ATOM 547 C CA . THR A 1 72 ? 4.932 -11.556 -14.493 1.00 89.38 72 THR A CA 1
ATOM 548 C C . THR A 1 72 ? 5.365 -12.930 -15.009 1.00 89.38 72 THR A C 1
ATOM 550 O O . THR A 1 72 ? 6.418 -13.444 -14.634 1.00 89.38 72 THR A O 1
ATOM 553 N N . LYS A 1 73 ? 4.512 -13.559 -15.825 1.00 87.94 73 LYS A N 1
ATOM 554 C CA . LYS A 1 73 ? 4.826 -14.815 -16.532 1.00 87.94 73 LYS A CA 1
ATOM 555 C C . LYS A 1 73 ? 5.396 -14.581 -17.927 1.00 87.94 73 LYS A C 1
ATOM 557 O O . LYS A 1 73 ? 5.927 -15.518 -18.514 1.00 87.94 73 LYS A O 1
ATOM 562 N N . ASN A 1 74 ? 5.214 -13.377 -18.459 1.00 81.25 74 ASN A N 1
ATOM 563 C CA . ASN A 1 74 ? 5.823 -12.984 -19.718 1.00 81.25 74 ASN A CA 1
ATOM 564 C C . ASN A 1 74 ? 7.283 -12.611 -19.449 1.00 81.25 74 ASN A C 1
ATOM 566 O O . ASN A 1 74 ? 7.642 -12.321 -18.303 1.00 81.25 74 ASN A O 1
ATOM 570 N N . ASP A 1 75 ? 8.112 -12.605 -20.492 1.00 70.94 75 ASP A N 1
ATOM 571 C CA . ASP A 1 75 ? 9.436 -11.996 -20.388 1.00 70.94 75 ASP A CA 1
ATOM 572 C C . ASP A 1 75 ? 9.278 -10.559 -19.865 1.00 70.94 75 ASP A C 1
ATOM 574 O O . ASP A 1 75 ? 8.271 -9.906 -20.154 1.00 70.94 75 ASP A O 1
ATOM 578 N N . TYR A 1 76 ? 10.224 -10.105 -19.033 1.00 65.75 76 TYR A N 1
ATOM 579 C CA . TYR A 1 76 ? 10.248 -8.744 -18.487 1.00 65.75 76 TYR A CA 1
ATOM 580 C C . TYR A 1 76 ? 10.413 -7.738 -19.625 1.00 65.75 76 TYR A C 1
ATOM 582 O O . TYR A 1 76 ? 11.509 -7.252 -19.907 1.00 65.75 76 TYR A O 1
ATOM 590 N N . GLU A 1 77 ? 9.321 -7.451 -20.316 1.00 59.84 77 GLU A N 1
ATOM 591 C CA . GLU A 1 77 ? 9.238 -6.319 -21.208 1.00 59.84 77 GLU A CA 1
ATOM 592 C C . GLU A 1 77 ? 9.146 -5.076 -20.327 1.00 59.84 77 GLU A C 1
ATOM 594 O O . GLU A 1 77 ? 8.322 -4.980 -19.424 1.00 59.84 77 GLU A O 1
ATOM 599 N N . TYR A 1 78 ? 10.119 -4.201 -20.545 1.00 69.31 78 TYR A N 1
ATOM 600 C CA . TYR A 1 78 ? 10.325 -2.888 -19.951 1.00 69.31 78 TYR A CA 1
ATOM 601 C C . TYR A 1 78 ? 9.085 -2.272 -19.268 1.00 69.31 78 TYR A C 1
ATOM 603 O O . TYR A 1 78 ? 8.068 -2.020 -19.913 1.00 69.31 78 TYR A O 1
ATOM 611 N N . ASN A 1 79 ? 9.196 -1.967 -17.971 1.00 80.81 79 ASN A N 1
ATOM 612 C CA . ASN A 1 79 ? 8.204 -1.147 -17.276 1.00 80.81 79 ASN A CA 1
ATOM 613 C C . ASN A 1 79 ? 8.509 0.332 -17.556 1.00 80.81 79 ASN A C 1
ATOM 615 O O . ASN A 1 79 ? 9.619 0.791 -17.279 1.00 80.81 79 ASN A O 1
ATOM 619 N N . ASP A 1 80 ? 7.533 1.070 -18.075 1.00 91.94 80 ASP A N 1
ATOM 620 C CA . ASP A 1 80 ? 7.557 2.530 -18.154 1.00 91.94 80 ASP A CA 1
ATOM 621 C C . ASP A 1 80 ? 6.425 3.120 -17.298 1.00 91.94 80 ASP A C 1
ATOM 623 O O . ASP A 1 80 ? 5.665 2.390 -16.646 1.00 91.94 80 ASP A O 1
ATOM 627 N N . ASP A 1 81 ? 6.348 4.448 -17.236 1.00 95.25 81 ASP A N 1
ATOM 628 C CA . ASP A 1 81 ? 5.364 5.137 -16.398 1.00 95.25 81 ASP A CA 1
ATOM 629 C C . ASP A 1 81 ? 3.919 4.845 -16.846 1.00 95.25 81 ASP A C 1
ATOM 631 O O . ASP A 1 81 ? 3.033 4.690 -16.000 1.00 95.25 81 ASP A O 1
ATOM 635 N N . ASP A 1 82 ? 3.685 4.696 -18.156 1.00 94.25 82 ASP A N 1
ATOM 636 C CA . ASP A 1 82 ? 2.362 4.445 -18.732 1.00 94.25 82 ASP A CA 1
ATOM 637 C C . ASP A 1 82 ? 1.901 3.006 -18.466 1.00 94.25 82 ASP A C 1
ATOM 639 O O . ASP A 1 82 ? 0.755 2.775 -18.058 1.00 94.25 82 ASP A O 1
ATOM 643 N N . SER A 1 83 ? 2.780 2.021 -18.671 1.00 93.31 83 SER A N 1
ATOM 644 C CA . SER A 1 83 ? 2.475 0.615 -18.406 1.00 93.31 83 SER A CA 1
ATOM 645 C C . SER A 1 83 ? 2.258 0.378 -16.911 1.00 93.31 83 SER A C 1
ATOM 647 O O . SER A 1 83 ? 1.254 -0.233 -16.529 1.00 93.31 83 SER A O 1
ATOM 649 N N . THR A 1 84 ? 3.098 0.976 -16.059 1.00 95.44 84 THR A N 1
ATOM 650 C CA . THR A 1 84 ? 2.964 0.920 -14.596 1.00 95.44 84 THR A CA 1
ATOM 651 C C . THR A 1 84 ? 1.636 1.526 -14.129 1.00 95.44 84 THR A C 1
ATOM 653 O O . THR A 1 84 ? 0.923 0.918 -13.324 1.00 95.44 84 THR A O 1
ATOM 656 N N . ALA A 1 85 ? 1.241 2.690 -14.658 1.00 97.00 85 ALA A N 1
ATOM 657 C CA . ALA A 1 85 ? -0.040 3.318 -14.327 1.00 97.00 85 ALA A CA 1
ATOM 658 C C . ALA A 1 85 ? -1.238 2.442 -14.735 1.00 97.00 85 ALA A C 1
ATOM 660 O O . ALA A 1 85 ? -2.161 2.225 -13.941 1.00 97.00 85 ALA A O 1
ATOM 661 N N . GLN A 1 86 ? -1.213 1.868 -15.944 1.00 95.62 86 GLN A N 1
ATOM 662 C CA . GLN A 1 86 ? -2.277 0.979 -16.421 1.00 95.62 86 GLN A CA 1
ATOM 663 C C . GLN A 1 86 ? -2.407 -0.292 -15.576 1.00 95.62 86 GLN A C 1
ATOM 665 O O . GLN A 1 86 ? -3.523 -0.743 -15.296 1.00 95.62 86 GLN A O 1
ATOM 670 N N . GLU A 1 87 ? -1.291 -0.891 -15.169 1.00 95.31 87 GLU A N 1
ATOM 671 C CA . GLU A 1 87 ? -1.284 -2.084 -14.323 1.00 95.31 87 GLU A CA 1
ATOM 672 C C . GLU A 1 87 ? -1.750 -1.786 -12.897 1.00 95.31 87 GLU A C 1
ATOM 674 O O . GLU A 1 87 ? -2.558 -2.545 -12.350 1.00 95.31 87 GLU A O 1
ATOM 679 N N . ASN A 1 88 ? -1.351 -0.648 -12.327 1.00 97.56 88 ASN A N 1
ATOM 680 C CA . ASN A 1 88 ? -1.863 -0.172 -11.042 1.00 97.56 88 ASN A CA 1
ATOM 681 C C . ASN A 1 88 ? -3.378 0.058 -11.089 1.00 97.56 88 ASN A C 1
ATOM 683 O O . ASN A 1 88 ? -4.104 -0.407 -10.207 1.00 97.56 88 ASN A O 1
ATOM 687 N N . TYR A 1 89 ? -3.884 0.680 -12.158 1.00 98.00 89 TYR A N 1
ATOM 688 C CA . TYR A 1 89 ? -5.319 0.874 -12.368 1.00 98.00 89 TYR A CA 1
ATOM 689 C C . TYR A 1 89 ? -6.077 -0.459 -12.456 1.00 98.00 89 TYR A C 1
ATOM 691 O O . TYR A 1 89 ? -7.116 -0.642 -11.809 1.00 98.00 89 TYR A O 1
ATOM 699 N N . ARG A 1 90 ? -5.559 -1.428 -13.224 1.00 97.50 90 ARG A N 1
ATOM 700 C CA . ARG A 1 90 ? -6.143 -2.780 -13.309 1.00 97.50 90 ARG A CA 1
ATOM 701 C C . ARG A 1 90 ? -6.139 -3.467 -11.944 1.00 97.50 90 ARG A C 1
ATOM 703 O O . ARG A 1 90 ? -7.170 -4.010 -11.548 1.00 97.50 90 ARG A O 1
ATOM 710 N N . SER A 1 91 ? -5.034 -3.385 -11.210 1.00 97.44 91 SER A N 1
ATOM 711 C CA . SER A 1 91 ? -4.890 -3.972 -9.873 1.00 97.44 91 SER A CA 1
ATOM 712 C C . SER A 1 91 ? -5.894 -3.380 -8.885 1.00 97.44 91 SER A C 1
ATOM 714 O O . SER A 1 91 ? -6.560 -4.119 -8.159 1.00 97.44 91 SER A O 1
ATOM 716 N N . LEU A 1 92 ? -6.099 -2.061 -8.917 1.00 98.00 92 LEU A N 1
ATOM 717 C CA . LEU A 1 92 ? -7.085 -1.378 -8.084 1.00 98.00 92 LEU A CA 1
ATOM 718 C C . LEU A 1 92 ? -8.528 -1.776 -8.444 1.00 98.00 92 LEU A C 1
ATOM 720 O O . LEU A 1 92 ? -9.360 -2.001 -7.561 1.00 98.00 92 LEU A O 1
ATOM 724 N N . LYS A 1 93 ? -8.836 -1.949 -9.736 1.00 98.06 93 LYS A N 1
ATOM 725 C CA . LYS A 1 93 ? -10.136 -2.493 -10.167 1.00 98.06 93 LYS A CA 1
ATOM 726 C C . LYS A 1 93 ? -10.358 -3.914 -9.666 1.00 98.06 93 LYS A C 1
ATOM 728 O O . LYS A 1 93 ? -11.453 -4.215 -9.189 1.00 98.06 93 LYS A O 1
ATOM 733 N N . GLU A 1 94 ? -9.355 -4.782 -9.766 1.00 98.38 94 GLU A N 1
ATOM 734 C CA . GLU A 1 94 ? -9.445 -6.151 -9.250 1.00 98.38 94 GLU A CA 1
ATOM 735 C C . GLU A 1 94 ? -9.570 -6.178 -7.722 1.00 98.38 94 GLU A C 1
ATOM 737 O O . GLU A 1 94 ? -10.374 -6.946 -7.189 1.00 98.38 94 GLU A O 1
ATOM 742 N N . PHE A 1 95 ? -8.897 -5.267 -7.012 1.00 98.62 95 PHE A N 1
ATOM 743 C CA . PHE A 1 95 ? -9.090 -5.071 -5.576 1.00 98.62 95 PHE A CA 1
ATOM 744 C C . PHE A 1 95 ? -10.562 -4.774 -5.246 1.00 98.62 95 PHE A C 1
ATOM 746 O O . PHE A 1 95 ? -11.176 -5.502 -4.466 1.00 98.62 95 PHE A O 1
ATOM 753 N N . PHE A 1 96 ? -11.194 -3.795 -5.897 1.00 98.44 96 PHE A N 1
ATOM 754 C CA . PHE A 1 96 ? -12.610 -3.483 -5.647 1.00 98.44 96 PHE A CA 1
ATOM 755 C C . PHE A 1 96 ? -13.588 -4.547 -6.167 1.00 98.44 96 PHE A C 1
ATOM 757 O O . PHE A 1 96 ? -14.719 -4.655 -5.675 1.00 98.44 96 PHE A O 1
ATOM 764 N N . LYS A 1 97 ? -13.197 -5.363 -7.150 1.00 98.38 97 LYS A N 1
ATOM 765 C CA . LYS A 1 97 ? -13.954 -6.568 -7.522 1.00 98.38 97 LYS A CA 1
ATOM 766 C C . LYS A 1 97 ? -13.922 -7.603 -6.405 1.00 98.38 97 LYS A C 1
ATOM 768 O O . LYS A 1 97 ? -14.978 -8.124 -6.052 1.00 98.38 97 LYS A O 1
ATOM 773 N N . ARG A 1 98 ? -12.743 -7.853 -5.830 1.00 98.38 98 ARG A N 1
ATOM 774 C CA . ARG A 1 98 ? -12.527 -8.828 -4.756 1.00 98.38 98 ARG A CA 1
ATOM 775 C C . ARG A 1 98 ? -13.129 -8.390 -3.422 1.00 98.38 98 ARG A C 1
ATOM 777 O O . ARG A 1 98 ? -13.656 -9.238 -2.702 1.00 98.38 98 ARG A O 1
ATOM 784 N N . PHE A 1 99 ? -13.081 -7.095 -3.118 1.00 98.00 99 PHE A N 1
ATOM 785 C CA . PHE A 1 99 ? -13.584 -6.499 -1.882 1.00 98.00 99 PHE A CA 1
ATOM 786 C C . PHE A 1 99 ? -14.706 -5.485 -2.166 1.00 98.00 99 PHE A C 1
ATOM 788 O O . PHE A 1 99 ? -14.542 -4.282 -1.951 1.00 98.00 99 PHE A O 1
ATOM 795 N N . PRO A 1 100 ? -15.884 -5.946 -2.630 1.00 98.00 100 PRO A N 1
ATOM 796 C CA . PRO A 1 100 ? -16.971 -5.055 -3.034 1.00 98.00 100 PRO A CA 1
ATOM 797 C C . PRO A 1 100 ? -17.499 -4.183 -1.886 1.00 98.00 100 PRO A C 1
ATOM 799 O O . PRO A 1 100 ? -18.021 -3.104 -2.154 1.00 98.00 100 PRO A O 1
ATOM 802 N N . LYS A 1 101 ? -17.317 -4.615 -0.626 1.00 97.94 101 LYS A N 1
ATOM 803 C CA . LYS A 1 101 ? -17.719 -3.866 0.574 1.00 97.94 101 LYS A CA 1
ATOM 804 C C . LYS A 1 101 ? -17.061 -2.485 0.687 1.00 97.94 101 LYS A C 1
ATOM 806 O O . LYS A 1 101 ? -17.656 -1.617 1.303 1.00 97.94 101 LYS A O 1
ATOM 811 N N . PHE A 1 102 ? -15.897 -2.275 0.063 1.00 98.44 102 PHE A N 1
ATOM 812 C CA . PHE A 1 102 ? -15.172 -1.002 0.134 1.00 98.44 102 PHE A CA 1
ATOM 813 C C . PHE A 1 102 ? -15.446 -0.040 -1.031 1.00 98.44 102 PHE A C 1
ATOM 815 O O . PHE A 1 102 ? -14.884 1.048 -1.070 1.00 98.44 102 PHE A O 1
ATOM 822 N N . ARG A 1 103 ? -16.287 -0.409 -2.011 1.00 9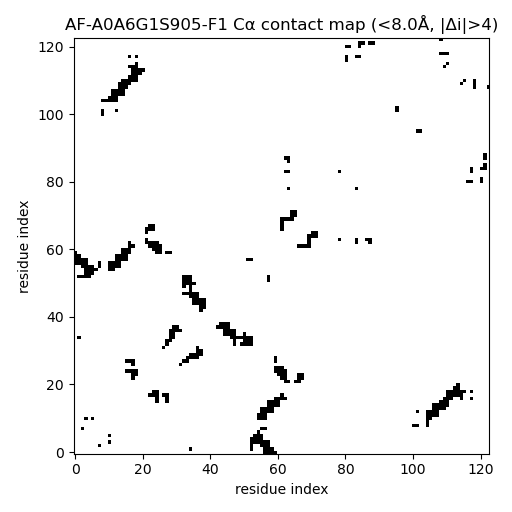6.88 103 ARG A N 1
ATOM 823 C CA . ARG A 1 103 ? -16.546 0.442 -3.194 1.00 96.88 103 ARG A CA 1
ATOM 824 C C . ARG A 1 103 ? -17.221 1.773 -2.865 1.00 96.88 103 ARG A C 1
ATOM 826 O O . ARG A 1 103 ? -17.147 2.691 -3.671 1.00 96.88 103 ARG A O 1
ATOM 833 N N . GLY A 1 104 ? -17.932 1.838 -1.739 1.00 97.56 104 GLY A N 1
ATOM 834 C CA . GLY A 1 104 ? -18.595 3.054 -1.270 1.00 97.56 104 GLY A CA 1
ATOM 835 C C . GLY A 1 104 ? -17.699 3.960 -0.425 1.00 97.56 104 GLY A C 1
ATOM 836 O O . GLY A 1 104 ? -18.109 5.071 -0.102 1.00 97.56 104 GLY A O 1
ATOM 837 N N . ASN A 1 105 ? -16.504 3.500 -0.050 1.00 98.62 105 ASN A N 1
ATOM 838 C CA . ASN A 1 105 ? -15.592 4.246 0.808 1.00 98.62 105 ASN A CA 1
ATOM 839 C C . ASN A 1 105 ? -14.839 5.299 -0.021 1.00 98.62 105 ASN A C 1
ATOM 841 O O . ASN A 1 105 ? -14.500 5.028 -1.177 1.00 98.62 105 ASN A O 1
ATOM 845 N N . PRO A 1 106 ? -14.527 6.478 0.550 1.00 98.56 106 PRO A N 1
ATOM 846 C CA . PRO A 1 106 ? -13.626 7.426 -0.095 1.00 98.56 106 PRO A CA 1
ATOM 847 C C . PRO A 1 106 ? -12.280 6.766 -0.408 1.00 98.56 106 PRO A C 1
ATOM 849 O O . PRO A 1 106 ? -11.743 6.035 0.427 1.00 98.56 106 PRO A O 1
ATOM 852 N N . LEU A 1 107 ? -11.740 7.031 -1.596 1.00 98.50 107 LEU A N 1
ATOM 853 C CA . LEU A 1 107 ? -10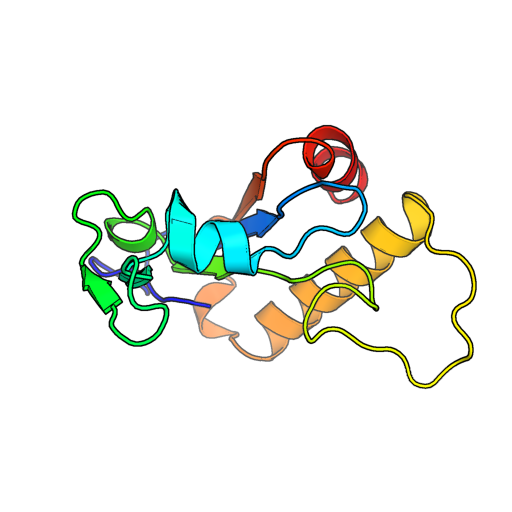.443 6.525 -2.038 1.00 98.50 107 LEU A CA 1
ATOM 854 C C . LEU A 1 107 ? -9.427 7.668 -2.083 1.00 98.50 107 LEU A C 1
ATOM 856 O O . LEU A 1 107 ? -9.670 8.681 -2.735 1.00 98.50 107 LEU A O 1
ATOM 860 N N . TYR A 1 108 ? -8.272 7.461 -1.453 1.00 98.56 108 TYR A N 1
ATOM 861 C CA . TYR A 1 108 ? -7.114 8.348 -1.554 1.00 98.56 108 TYR A CA 1
ATOM 862 C C . TYR A 1 108 ? -5.924 7.591 -2.139 1.00 98.56 108 TYR A C 1
ATOM 864 O O . TYR A 1 108 ? -5.644 6.457 -1.745 1.00 98.56 108 TYR A O 1
ATOM 872 N N . LEU A 1 109 ? -5.226 8.232 -3.076 1.00 98.56 109 LEU A N 1
ATOM 873 C CA . LEU A 1 109 ? -3.994 7.724 -3.671 1.00 98.56 109 LEU A CA 1
ATOM 874 C C . LEU A 1 109 ? -2.818 8.431 -2.993 1.00 98.56 109 LEU A C 1
ATOM 876 O O . LEU A 1 109 ? -2.724 9.657 -3.053 1.00 98.56 109 LEU A O 1
ATOM 880 N N . THR A 1 110 ? -1.955 7.679 -2.315 1.00 98.69 110 THR A N 1
ATOM 881 C CA . THR A 1 110 ? -0.813 8.213 -1.566 1.00 98.69 110 THR A CA 1
ATOM 882 C C . THR A 1 110 ? 0.447 7.394 -1.828 1.00 98.69 110 THR A C 1
ATOM 884 O O . THR A 1 110 ? 0.406 6.275 -2.345 1.00 98.69 110 THR A O 1
ATOM 887 N N . GLY A 1 111 ? 1.600 7.971 -1.509 1.00 98.06 111 GLY A N 1
ATOM 888 C CA . GLY A 1 111 ? 2.881 7.325 -1.742 1.00 98.06 111 GLY A CA 1
ATOM 889 C C . GLY A 1 111 ? 4.059 8.268 -1.562 1.00 98.06 111 GLY A C 1
ATOM 890 O O . GLY A 1 111 ? 3.882 9.461 -1.305 1.00 98.06 111 GLY A O 1
ATOM 891 N N . GLU A 1 112 ? 5.256 7.715 -1.714 1.00 98.31 112 GLU A N 1
ATOM 892 C CA . GLU A 1 112 ? 6.526 8.385 -1.447 1.00 98.31 112 GLU A CA 1
ATOM 893 C C . GLU A 1 112 ? 7.506 8.311 -2.635 1.00 98.31 112 GLU A C 1
ATOM 895 O O . GLU A 1 112 ? 7.526 7.351 -3.410 1.00 98.31 112 GLU A O 1
ATOM 900 N N . SER A 1 113 ? 8.392 9.312 -2.741 1.00 97.94 113 SER A N 1
ATOM 901 C CA . SER A 1 113 ? 9.522 9.328 -3.678 1.00 97.94 113 SER A CA 1
ATOM 902 C C . SER A 1 113 ? 9.043 9.300 -5.137 1.00 97.94 113 SER A C 1
ATOM 904 O O . SER A 1 113 ? 8.241 10.149 -5.527 1.00 97.94 113 SER A O 1
ATOM 906 N N . TYR A 1 114 ? 9.493 8.344 -5.956 1.00 97.62 114 TYR A N 1
ATOM 907 C CA . TYR A 1 114 ? 9.055 8.191 -7.349 1.00 97.62 114 TYR A CA 1
ATOM 908 C C . TYR A 1 114 ? 7.546 7.911 -7.492 1.00 97.62 114 TYR A C 1
ATOM 910 O O . TYR A 1 114 ? 6.988 8.089 -8.572 1.00 97.62 114 TYR A O 1
ATOM 918 N N . ALA A 1 115 ? 6.835 7.596 -6.400 1.00 97.19 115 ALA A N 1
ATOM 919 C CA . ALA A 1 115 ? 5.375 7.617 -6.407 1.00 97.19 115 ALA A CA 1
ATOM 920 C C . ALA A 1 115 ? 4.793 9.009 -6.720 1.00 97.19 115 ALA A C 1
ATOM 922 O O . ALA A 1 115 ? 3.652 9.108 -7.158 1.00 97.19 115 ALA A O 1
ATOM 923 N N . GLY A 1 116 ? 5.581 10.084 -6.603 1.00 97.38 116 GLY A N 1
ATOM 924 C CA . GLY A 1 116 ? 5.235 11.398 -7.149 1.00 97.38 116 GLY A CA 1
ATOM 925 C C . GLY A 1 116 ? 5.022 11.408 -8.671 1.00 97.38 116 GLY A C 1
ATOM 926 O O . GLY A 1 116 ? 4.369 12.318 -9.168 1.00 97.38 116 GLY A O 1
ATOM 927 N N . VAL A 1 117 ? 5.520 10.398 -9.396 1.00 97.50 117 VAL A N 1
ATOM 928 C CA . VAL A 1 117 ? 5.184 10.119 -10.802 1.00 97.50 117 VAL A CA 1
ATOM 929 C C . VAL A 1 117 ? 4.041 9.107 -10.886 1.00 97.50 117 VAL A C 1
ATOM 931 O O . VAL A 1 117 ? 3.071 9.357 -11.593 1.00 97.50 117 VAL A O 1
ATOM 934 N N . TYR A 1 118 ? 4.101 8.009 -10.120 1.00 96.62 118 TYR A N 1
ATOM 935 C CA . TYR A 1 118 ? 3.087 6.944 -10.178 1.00 96.62 118 TYR A CA 1
ATOM 936 C C . TYR A 1 118 ? 1.666 7.411 -9.848 1.00 96.62 118 TYR A C 1
ATOM 938 O O . TYR A 1 118 ? 0.705 6.907 -10.423 1.00 96.62 118 TYR A O 1
ATOM 946 N N . LEU A 1 119 ? 1.510 8.325 -8.887 1.00 96.94 119 LEU A N 1
ATOM 947 C CA . LEU A 1 119 ? 0.191 8.738 -8.408 1.00 96.94 119 LEU A CA 1
ATOM 948 C C . LEU A 1 119 ? -0.501 9.692 -9.390 1.00 96.94 119 LEU A C 1
ATOM 950 O O . LEU A 1 119 ? -1.663 9.431 -9.699 1.00 96.94 119 LEU A O 1
ATOM 954 N N . PRO A 1 120 ? 0.153 10.745 -9.930 1.00 96.19 120 PRO A N 1
ATOM 955 C CA . PRO A 1 120 ? -0.484 11.595 -10.933 1.00 96.19 120 PRO A CA 1
ATOM 956 C C . PRO A 1 120 ? -0.775 10.894 -12.262 1.00 96.19 120 PRO A C 1
ATOM 958 O O . PRO A 1 120 ? -1.727 11.283 -12.924 1.00 96.19 120 PRO A O 1
ATOM 961 N N . THR A 1 121 ? 0.009 9.886 -12.668 1.00 94.56 121 THR A N 1
ATOM 962 C CA . THR A 1 121 ? -0.270 9.123 -13.902 1.00 94.56 121 THR A CA 1
ATOM 963 C C . THR A 1 121 ? -1.378 8.083 -13.724 1.00 94.56 121 THR A C 1
ATOM 965 O O . THR A 1 121 ? -2.026 7.703 -14.696 1.00 94.56 121 THR A O 1
ATOM 968 N N . LEU A 1 122 ? -1.618 7.628 -12.489 1.00 91.19 122 LEU A N 1
ATOM 969 C CA . LEU A 1 122 ? -2.719 6.726 -12.137 1.00 91.19 122 LEU A CA 1
ATOM 970 C C . LEU A 1 122 ? -4.076 7.444 -11.992 1.00 91.19 122 LEU A C 1
ATOM 972 O O . LEU A 1 122 ? -5.116 6.804 -12.181 1.00 91.19 122 LEU A O 1
ATOM 976 N N . GLY A 1 123 ? -4.050 8.712 -11.565 1.00 69.88 123 GLY A N 1
ATOM 977 C CA . GLY A 1 123 ? -5.214 9.521 -11.176 1.00 69.88 123 GLY A CA 1
ATOM 978 C C . GLY A 1 123 ? -6.003 10.152 -12.316 1.00 69.88 123 GLY A C 1
ATOM 979 O O . GLY A 1 123 ? -5.437 10.379 -13.405 1.00 69.88 123 GLY A O 1
#

InterPro domains:
  IPR001563 Peptidase S10, serine carboxypeptidase [PF00450] (1-122)
  IPR001563 Peptidase S10, serine carboxypeptidase [PR00724] (48-60)
  IPR001563 Peptidase S10, serine carboxypeptidase [PR00724] (61-71)
  IPR001563 Peptidase S10, serine carboxypeptidase [PR00724] (95-120)
  IPR001563 Peptidase S10, serine carboxypeptidase [PTHR11802] (1-122)
  IPR018202 Serine carboxypeptidase, serine active site [PS00131] (109-116)
  IPR029058 Alpha/Beta hydrolase fold [G3DSA:3.40.50.1820] (1-123)
  IPR029058 Alpha/Beta hydrolase fold [SSF53474] (1-122)

Nearest PDB structures (foldseek):
  4az0-assembly1_A  TM=9.936E-01  e=4.448E-17  Homo sapiens
  6wia-assembly1_A-2  TM=9.930E-01  e=7.450E-15  Homo sapiens
  4cib-assembly1_A-2  TM=9.916E-01  e=1.424E-14  Homo sapiens
  4mws-assembly1_B  TM=9.924E-01  e=3.766E-14  Homo sapiens
  4ci9-assembly1_A-2  TM=9.928E-01  e=5.208E-14  Homo sapiens

Mean predicted aligned error: 2.99 Å

Secondary structure (DSSP, 8-state):
-B--SS-TTTSPEEEEE--TTT--HHHIIIIISSSEEE-TTSS-EEE-TT-GGGSSEEEE---STTSTT---SS------HHHHHHHHHHHHHHHHHH-GGGTTS-EEEEE-TTHHHHHHHH-

pLDDT: mean 95.8, std 6.62, range [59.84, 98.88]

Organism: NCBI:txid561515

Sequence (123 aa):
FVESQNDPAKDPVVLWLNGGPGCSSLDGLFTELGPFQVNDDGKTLKLNEFSWNKLANVLFLESPAGVGYSYTKNDYEYNDDDSTAQENYRSLKEFFKRFPKFRGNPLYLTGESYAGVYLPTLG

Radius of gyration: 14.72 Å; Cα contacts (8 Å, |Δi|>4): 224; chains: 1; bounding box: 35×26×39 Å

Foldseek 3Di:
DAAAPDDSLAFAEEEEDEPPVQEFLVCCQAPNAHQWHQDPVNPDIDGDPRHPSNRYNYHGDQDDQPRDPRHDPDPPDDDDLLNRLVVVLVVVVVVCVVVVSNPPYHYHYYYDDNVVSNRVSND

Solvent-accessible surface area (backbone atoms only — not comparable to full-atom values): 6742 Å² total; per-residue (Å²): 108,44,67,23,72,68,50,54,81,69,31,30,39,32,41,37,28,40,16,73,85,56,34,38,10,59,49,47,34,32,74,67,42,25,60,40,30,62,39,97,82,76,75,50,72,43,81,37,95,77,20,55,28,53,66,17,24,35,35,55,47,49,41,46,72,64,7,77,88,31,68,70,92,62,80,90,69,81,83,48,73,68,57,39,19,53,50,51,51,52,50,53,52,51,47,43,65,76,42,56,82,54,68,84,29,55,77,47,83,47,60,39,73,48,19,72,53,50,48,66,62,53,102